Protein AF-A0A8R1E9J3-F1 (afdb_monomer_lite)

Structure (mmCIF, N/CA/C/O backbone):
data_AF-A0A8R1E9J3-F1
#
_entry.id   AF-A0A8R1E9J3-F1
#
loop_
_atom_site.group_PDB
_atom_site.id
_atom_site.type_symbol
_atom_site.label_atom_id
_atom_site.label_alt_id
_atom_site.label_comp_id
_atom_site.label_asym_id
_atom_site.label_entity_id
_atom_site.label_seq_id
_atom_site.pdbx_PDB_ins_code
_atom_site.Cartn_x
_atom_site.Cartn_y
_atom_site.Cartn_z
_atom_site.occupancy
_atom_site.B_iso_or_equiv
_atom_site.auth_seq_id
_atom_site.auth_comp_id
_atom_site.auth_asym_id
_atom_site.auth_atom_id
_atom_site.pdbx_PDB_model_num
ATOM 1 N N . MET A 1 1 ? -4.450 -13.703 15.716 1.00 37.41 1 MET A N 1
ATOM 2 C CA . MET A 1 1 ? -4.635 -13.698 14.243 1.00 37.41 1 MET A CA 1
ATOM 3 C C . MET A 1 1 ? -4.029 -12.483 13.518 1.00 37.41 1 MET A C 1
ATOM 5 O O . MET A 1 1 ? -3.853 -12.576 12.313 1.00 37.41 1 MET A O 1
ATOM 9 N N . HIS A 1 2 ? -3.595 -11.408 14.196 1.00 34.59 2 HIS A N 1
ATOM 10 C CA . HIS A 1 2 ? -3.032 -10.207 13.539 1.00 34.59 2 HIS A CA 1
ATOM 11 C C . HIS A 1 2 ? -1.564 -10.302 13.065 1.00 34.59 2 HIS A C 1
ATOM 13 O O . HIS A 1 2 ? -1.163 -9.579 12.157 1.00 34.59 2 HIS A O 1
ATOM 19 N N . ALA A 1 3 ? -0.760 -11.227 13.601 1.00 27.14 3 ALA A N 1
ATOM 20 C CA . ALA A 1 3 ? 0.671 -11.312 13.277 1.00 27.14 3 ALA A CA 1
ATOM 21 C C . ALA A 1 3 ? 0.988 -11.991 11.925 1.00 27.14 3 ALA A C 1
ATOM 23 O O . ALA A 1 3 ? 2.050 -11.764 11.356 1.00 27.14 3 ALA A O 1
ATOM 24 N N . LYS A 1 4 ? 0.077 -12.802 11.363 1.00 31.05 4 LYS A N 1
ATOM 25 C CA . LYS A 1 4 ? 0.343 -13.553 10.115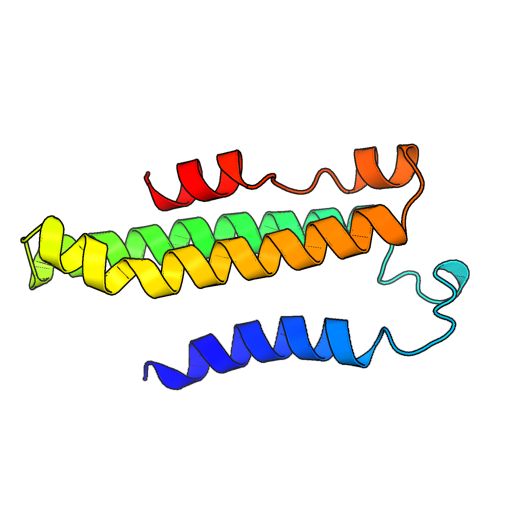 1.00 31.05 4 LYS A CA 1
ATOM 26 C C . LYS A 1 4 ? 0.303 -12.687 8.845 1.00 31.05 4 LYS A C 1
ATOM 28 O O . LYS A 1 4 ? 0.940 -13.049 7.860 1.00 31.05 4 LYS A O 1
ATOM 33 N N . PHE A 1 5 ? -0.399 -11.552 8.862 1.00 36.72 5 PHE A N 1
ATOM 34 C CA . PHE A 1 5 ? -0.559 -10.674 7.692 1.00 36.72 5 PHE A CA 1
ATOM 35 C C . PHE A 1 5 ? 0.635 -9.734 7.481 1.00 36.72 5 PHE A C 1
ATOM 37 O O . PHE A 1 5 ? 1.119 -9.590 6.359 1.00 36.72 5 PHE A O 1
ATOM 44 N N . ILE A 1 6 ? 1.177 -9.183 8.572 1.00 36.25 6 ILE A N 1
ATOM 45 C CA . ILE A 1 6 ? 2.419 -8.395 8.569 1.00 36.25 6 ILE A CA 1
ATOM 46 C C . ILE A 1 6 ? 3.588 -9.231 8.034 1.00 36.25 6 ILE A C 1
ATOM 48 O O . ILE A 1 6 ? 4.331 -8.762 7.176 1.00 36.25 6 ILE A O 1
ATOM 52 N N . VAL A 1 7 ? 3.667 -10.502 8.439 1.00 38.03 7 VAL A N 1
ATOM 53 C CA . VAL A 1 7 ? 4.700 -11.441 7.982 1.00 38.03 7 VAL A CA 1
ATOM 54 C C . VAL A 1 7 ? 4.568 -11.768 6.490 1.00 38.03 7 VAL A C 1
ATOM 56 O O . VAL A 1 7 ? 5.572 -12.051 5.851 1.00 38.03 7 VAL A O 1
ATOM 59 N N . ARG A 1 8 ? 3.369 -11.719 5.887 1.00 38.72 8 ARG A N 1
ATOM 60 C CA . ARG A 1 8 ? 3.180 -12.008 4.448 1.00 38.72 8 ARG A CA 1
ATOM 61 C C . ARG A 1 8 ? 3.659 -10.847 3.565 1.00 38.72 8 ARG A C 1
ATOM 63 O O . ARG A 1 8 ? 4.296 -11.096 2.548 1.00 38.72 8 ARG A O 1
ATOM 70 N N . LEU A 1 9 ? 3.415 -9.607 3.990 1.00 40.97 9 LEU A N 1
ATOM 71 C CA . LEU A 1 9 ? 3.900 -8.383 3.336 1.00 40.97 9 LEU A CA 1
ATOM 72 C C . LEU A 1 9 ? 5.401 -8.162 3.570 1.00 40.97 9 LEU A C 1
ATOM 74 O O . LEU A 1 9 ? 6.126 -7.843 2.633 1.00 40.97 9 LEU A O 1
ATOM 78 N N . GLU A 1 10 ? 5.895 -8.429 4.783 1.00 40.59 10 GLU A N 1
ATOM 79 C CA . GLU A 1 10 ? 7.337 -8.495 5.045 1.00 40.59 10 GLU A CA 1
ATOM 80 C C . GLU A 1 10 ? 8.014 -9.586 4.236 1.00 40.59 10 GLU A C 1
ATOM 82 O O . GLU A 1 10 ? 9.114 -9.355 3.768 1.00 40.59 10 GLU A O 1
ATOM 87 N N . ARG A 1 11 ? 7.382 -10.744 4.017 1.00 42.81 11 ARG A N 1
ATOM 88 C CA . ARG A 1 11 ? 7.970 -11.816 3.204 1.00 42.81 11 ARG A CA 1
ATO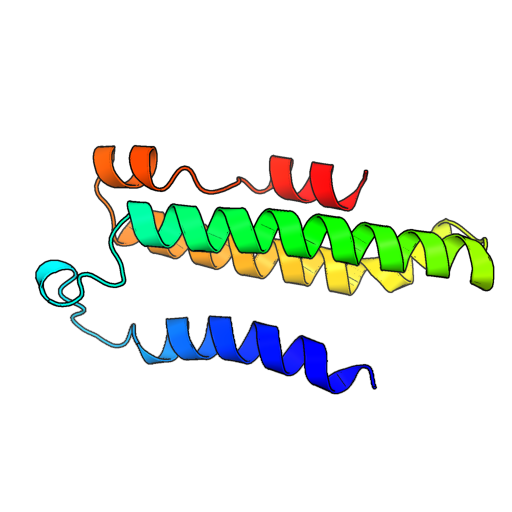M 89 C C . ARG A 1 11 ? 8.103 -11.401 1.740 1.00 42.81 11 ARG A C 1
ATOM 91 O O . ARG A 1 11 ? 9.168 -11.599 1.181 1.00 42.81 11 ARG A O 1
ATOM 98 N N . ILE A 1 12 ? 7.111 -10.718 1.164 1.00 49.66 12 ILE A N 1
ATOM 99 C CA . ILE A 1 12 ? 7.201 -10.175 -0.205 1.00 49.66 12 ILE A CA 1
ATOM 100 C C . ILE A 1 12 ? 8.276 -9.075 -0.297 1.00 49.66 12 ILE A C 1
ATOM 102 O O . ILE A 1 12 ? 9.101 -9.093 -1.208 1.00 49.66 12 ILE A O 1
ATOM 106 N N . CYS A 1 13 ? 8.337 -8.153 0.671 1.00 43.62 13 CYS A N 1
ATOM 107 C CA . CYS A 1 13 ? 9.368 -7.108 0.707 1.00 43.62 13 CYS A CA 1
ATOM 108 C C . CYS A 1 13 ? 10.773 -7.645 1.025 1.00 43.62 13 CYS A C 1
ATOM 110 O O . CYS A 1 13 ? 11.756 -7.118 0.513 1.00 43.62 13 CYS A O 1
ATOM 112 N N . SER A 1 14 ? 10.886 -8.678 1.859 1.00 47.12 14 SER A N 1
ATOM 113 C CA . SER A 1 14 ? 12.146 -9.306 2.266 1.00 47.12 14 SER A CA 1
ATOM 114 C C . SER A 1 14 ? 12.664 -10.260 1.187 1.00 47.12 14 SER A C 1
ATOM 116 O O . SER A 1 14 ? 13.869 -10.303 0.971 1.00 47.12 14 SER A O 1
ATOM 118 N N . ASP A 1 15 ? 11.789 -10.921 0.420 1.00 50.81 15 ASP A N 1
ATOM 119 C CA . ASP A 1 15 ? 12.162 -11.651 -0.801 1.00 50.81 15 ASP A CA 1
ATOM 120 C C . ASP A 1 15 ? 12.655 -10.696 -1.898 1.00 50.81 15 ASP A C 1
ATOM 122 O O . ASP A 1 15 ? 13.635 -10.999 -2.580 1.00 50.81 15 ASP A O 1
ATOM 126 N N . LEU A 1 16 ? 12.043 -9.512 -2.029 1.00 49.75 16 LEU A N 1
ATOM 127 C CA . LEU A 1 16 ? 12.506 -8.464 -2.943 1.00 49.75 16 LEU A CA 1
ATOM 128 C C . LEU A 1 16 ? 13.863 -7.889 -2.496 1.00 49.75 16 LEU A C 1
ATOM 130 O O . LEU A 1 16 ? 14.769 -7.737 -3.307 1.00 49.75 16 LEU A O 1
ATOM 134 N N . HIS A 1 17 ? 14.041 -7.641 -1.195 1.00 44.03 17 HIS A N 1
ATOM 135 C CA . HIS A 1 17 ? 15.281 -7.105 -0.623 1.00 44.03 17 HIS A CA 1
ATOM 136 C C . HIS A 1 17 ? 16.435 -8.126 -0.615 1.00 44.03 17 HIS A C 1
ATOM 138 O O . HIS A 1 17 ? 17.578 -7.769 -0.881 1.00 44.03 17 HIS A O 1
ATOM 144 N N . ARG A 1 18 ? 16.150 -9.414 -0.369 1.00 43.31 18 ARG A N 1
ATOM 145 C CA . ARG A 1 18 ? 17.133 -10.513 -0.396 1.00 43.31 18 ARG A CA 1
ATOM 146 C C . ARG A 1 18 ? 17.645 -10.798 -1.809 1.00 43.31 18 ARG A C 1
ATOM 148 O O . ARG A 1 18 ? 18.771 -11.261 -1.954 1.00 43.31 18 ARG A O 1
ATOM 155 N N . ARG A 1 19 ? 16.843 -10.523 -2.840 1.00 44.25 19 ARG A N 1
ATOM 156 C CA . ARG A 1 19 ? 17.229 -10.711 -4.245 1.00 44.25 19 ARG A CA 1
ATOM 157 C C . ARG A 1 19 ? 18.068 -9.569 -4.822 1.00 44.25 19 ARG A C 1
ATOM 159 O O . ARG A 1 19 ? 18.629 -9.755 -5.887 1.00 44.25 19 ARG A O 1
ATOM 166 N N . LEU A 1 20 ? 18.190 -8.434 -4.129 1.00 52.34 20 LEU A N 1
ATOM 167 C CA . LEU A 1 20 ? 18.814 -7.204 -4.639 1.00 52.34 20 LEU A CA 1
ATOM 168 C C . LEU A 1 20 ? 20.195 -6.886 -4.039 1.00 52.34 20 LEU A C 1
ATOM 170 O O . LEU A 1 20 ? 20.565 -5.717 -3.949 1.00 52.34 20 LEU A O 1
ATOM 174 N N . LYS A 1 21 ? 20.975 -7.893 -3.625 1.00 40.88 21 LYS A N 1
ATOM 175 C CA . LYS A 1 21 ? 22.371 -7.661 -3.217 1.00 40.88 21 LYS A CA 1
ATOM 176 C C . LYS A 1 21 ? 23.325 -7.701 -4.414 1.00 40.88 21 LYS A C 1
ATOM 178 O O . LYS A 1 21 ? 23.368 -8.705 -5.112 1.00 40.88 21 LYS A O 1
ATOM 183 N N . ASP A 1 22 ? 24.045 -6.587 -4.561 1.00 41.22 22 ASP A N 1
ATOM 184 C CA . ASP A 1 22 ? 25.280 -6.297 -5.302 1.00 41.22 22 ASP A CA 1
ATOM 185 C C . ASP A 1 22 ? 25.451 -6.965 -6.681 1.00 41.22 22 ASP A C 1
ATOM 187 O O . ASP A 1 22 ? 25.701 -8.160 -6.802 1.00 41.22 22 ASP A O 1
ATOM 191 N N . ASN A 1 23 ? 25.375 -6.132 -7.729 1.00 42.00 23 ASN A N 1
ATOM 192 C CA . ASN A 1 23 ? 25.499 -6.456 -9.162 1.00 42.00 23 ASN A CA 1
ATOM 193 C C . ASN A 1 23 ? 24.329 -7.258 -9.758 1.00 42.00 23 ASN A C 1
ATOM 195 O O . ASN A 1 23 ? 24.505 -8.311 -10.372 1.00 42.00 23 ASN A O 1
ATOM 199 N N . PHE A 1 24 ? 23.114 -6.723 -9.608 1.00 46.56 24 PHE A N 1
ATOM 200 C CA . PHE A 1 24 ? 21.898 -7.330 -10.145 1.00 46.56 24 PHE A CA 1
ATOM 201 C C . PHE A 1 24 ? 21.688 -6.986 -11.631 1.00 46.56 24 PHE A C 1
ATOM 203 O O . PHE A 1 24 ? 21.238 -5.896 -11.978 1.00 46.56 24 PHE A O 1
ATOM 210 N N . ASP A 1 25 ? 22.013 -7.933 -12.508 1.00 48.34 25 ASP A N 1
ATOM 211 C CA . ASP A 1 25 ? 21.824 -7.833 -13.958 1.00 48.34 25 ASP A CA 1
ATOM 212 C C . ASP A 1 25 ? 20.367 -8.183 -14.327 1.00 48.34 25 ASP A C 1
ATOM 214 O O . ASP A 1 25 ? 19.972 -9.355 -14.350 1.00 48.34 25 ASP A O 1
ATOM 218 N N . LEU A 1 26 ? 19.545 -7.156 -14.578 1.00 49.22 26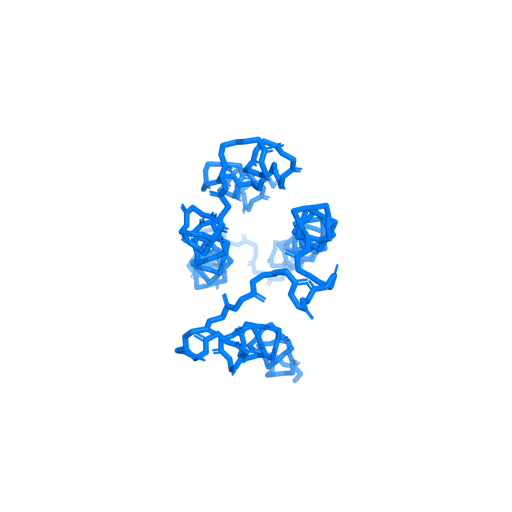 LEU A N 1
ATOM 219 C CA . LEU A 1 26 ? 18.119 -7.281 -14.933 1.00 49.22 26 LEU A CA 1
ATOM 220 C C . LEU A 1 26 ? 17.876 -8.206 -16.133 1.00 49.22 26 LEU A C 1
ATOM 222 O O . LEU A 1 26 ? 16.858 -8.900 -16.182 1.00 49.22 26 LEU A O 1
ATOM 226 N N . SER A 1 27 ? 18.842 -8.282 -17.049 1.00 53.69 27 SER A N 1
ATOM 227 C CA . SER A 1 27 ? 18.810 -9.114 -18.256 1.00 53.69 27 SER A CA 1
ATOM 228 C C . SER A 1 27 ? 18.690 -10.612 -17.949 1.00 53.69 27 SER A C 1
ATOM 230 O O . SER A 1 27 ? 18.189 -11.380 -18.767 1.00 53.69 27 SER A O 1
ATOM 232 N N . LYS A 1 28 ? 19.121 -11.050 -16.757 1.00 52.00 28 LYS A N 1
ATOM 233 C CA . LYS A 1 28 ? 19.135 -12.466 -16.343 1.00 52.00 28 LYS A CA 1
ATOM 234 C C . LYS A 1 28 ? 17.884 -12.895 -15.572 1.00 52.00 28 LYS A C 1
ATOM 236 O O . LYS A 1 28 ? 17.735 -14.073 -15.242 1.00 52.00 28 LYS A O 1
ATOM 241 N N . HIS A 1 29 ? 16.958 -11.973 -15.302 1.00 54.25 29 HIS A N 1
ATOM 242 C CA . HIS A 1 29 ? 15.752 -12.241 -14.523 1.00 54.25 29 HIS A CA 1
ATOM 243 C C . HIS A 1 29 ? 14.484 -11.755 -15.245 1.00 54.25 29 HIS A C 1
ATOM 245 O O . HIS A 1 29 ? 13.921 -10.727 -14.871 1.00 54.25 29 HIS A O 1
ATOM 251 N N . PRO A 1 30 ? 13.929 -12.543 -16.193 1.00 54.50 30 PRO A N 1
ATOM 252 C CA . PRO A 1 30 ? 12.675 -12.206 -16.888 1.00 54.50 30 PRO A CA 1
ATOM 253 C C . PRO A 1 30 ? 11.467 -12.040 -15.943 1.00 54.50 30 PRO A C 1
ATOM 255 O O . PRO A 1 30 ? 10.447 -11.472 -16.319 1.00 54.50 30 PRO A O 1
ATOM 258 N N . LYS A 1 31 ? 11.594 -12.488 -14.685 1.00 50.81 31 LYS A N 1
ATOM 259 C CA . LYS A 1 31 ? 10.617 -12.315 -13.596 1.00 50.81 31 LYS A CA 1
ATOM 260 C C . LYS A 1 31 ? 10.611 -10.908 -12.963 1.00 50.81 31 LYS A C 1
ATOM 262 O O . LYS A 1 31 ? 9.878 -10.702 -12.003 1.00 50.81 31 LYS A O 1
ATOM 267 N N . LEU A 1 32 ? 11.437 -9.975 -13.443 1.00 57.81 32 LEU A N 1
ATOM 268 C CA . LEU A 1 32 ? 11.531 -8.587 -12.961 1.00 57.81 32 LEU A CA 1
ATOM 269 C C . LEU A 1 32 ? 11.411 -7.564 -14.103 1.00 57.81 32 LEU A C 1
ATOM 271 O O . LEU A 1 32 ? 11.875 -6.430 -13.971 1.00 57.81 32 LEU A O 1
ATOM 275 N N . SER A 1 33 ? 10.784 -7.950 -15.220 1.00 70.81 33 SER A N 1
ATOM 276 C CA . SER A 1 33 ? 10.432 -6.992 -16.269 1.00 70.81 33 SER A CA 1
ATOM 277 C C . SER A 1 33 ? 9.477 -5.926 -15.722 1.00 70.81 33 SER A C 1
ATOM 279 O O . SER A 1 33 ? 8.699 -6.183 -14.797 1.00 70.81 33 SER A O 1
ATOM 281 N N . ALA A 1 34 ? 9.508 -4.731 -16.313 1.00 76.38 34 ALA A N 1
ATOM 282 C CA . ALA A 1 34 ? 8.611 -3.641 -15.936 1.00 76.38 34 ALA A CA 1
ATOM 283 C C . ALA A 1 34 ? 7.127 -4.055 -15.971 1.00 76.38 34 ALA A C 1
ATOM 285 O O . ALA A 1 34 ? 6.354 -3.658 -15.102 1.00 76.38 34 ALA A O 1
ATOM 286 N N . ALA A 1 35 ? 6.744 -4.915 -16.922 1.00 76.88 35 ALA A N 1
ATOM 287 C CA . ALA A 1 35 ? 5.394 -5.467 -17.025 1.00 76.88 35 ALA A CA 1
ATOM 288 C C . ALA A 1 35 ? 5.024 -6.349 -15.820 1.00 76.88 35 ALA A C 1
ATOM 290 O O . ALA A 1 35 ? 3.963 -6.177 -15.230 1.00 76.88 35 ALA A O 1
ATOM 291 N N . VAL A 1 36 ? 5.926 -7.234 -15.385 1.00 76.12 36 VAL A N 1
ATOM 292 C CA . VAL A 1 36 ? 5.686 -8.072 -14.199 1.00 76.12 36 VAL A CA 1
ATOM 293 C C . VAL A 1 36 ? 5.591 -7.212 -12.938 1.00 76.12 36 VAL A C 1
ATOM 295 O O . VAL A 1 36 ? 4.742 -7.463 -12.082 1.00 76.12 36 VAL A O 1
ATOM 298 N N . LEU A 1 37 ? 6.425 -6.171 -12.817 1.00 77.56 37 LEU A N 1
ATOM 299 C CA . LEU A 1 37 ? 6.346 -5.258 -11.678 1.00 77.56 37 LEU A CA 1
ATOM 300 C C . LEU A 1 37 ? 5.022 -4.482 -11.663 1.00 77.56 37 LEU A C 1
ATOM 302 O O . LEU A 1 37 ? 4.417 -4.352 -10.599 1.00 77.56 37 LEU A O 1
ATOM 306 N N . LYS A 1 38 ? 4.554 -4.016 -12.827 1.00 84.06 38 LYS A N 1
ATOM 307 C CA . LYS A 1 38 ? 3.239 -3.383 -12.987 1.00 84.06 38 LYS A CA 1
ATOM 308 C C . LYS A 1 38 ? 2.122 -4.298 -12.503 1.00 84.06 38 LYS A C 1
ATOM 310 O O . LYS A 1 38 ? 1.268 -3.848 -11.738 1.00 84.06 38 LYS A O 1
ATOM 315 N N . ASP A 1 39 ? 2.120 -5.553 -12.942 1.00 81.56 39 ASP A N 1
ATOM 316 C CA . ASP A 1 39 ? 1.062 -6.509 -12.613 1.00 81.56 39 ASP A CA 1
ATOM 317 C C . ASP A 1 39 ? 1.013 -6.768 -11.105 1.00 81.56 39 ASP A C 1
ATOM 319 O O . ASP A 1 39 ? -0.040 -6.612 -10.482 1.00 81.56 39 ASP A O 1
ATOM 323 N N . ILE A 1 40 ? 2.172 -7.035 -10.492 1.00 78.88 40 ILE A N 1
ATOM 324 C CA . ILE A 1 40 ? 2.292 -7.243 -9.042 1.00 78.88 40 ILE A CA 1
ATOM 325 C C . ILE A 1 40 ? 1.861 -5.991 -8.270 1.00 78.88 40 ILE A C 1
ATOM 327 O O . ILE A 1 40 ? 1.104 -6.089 -7.304 1.00 78.88 40 ILE A O 1
ATOM 331 N N . ALA A 1 41 ? 2.330 -4.805 -8.670 1.00 82.56 41 ALA A N 1
ATOM 332 C CA . ALA A 1 41 ? 1.995 -3.555 -7.993 1.00 82.56 41 ALA A CA 1
ATOM 333 C C . ALA A 1 41 ? 0.502 -3.220 -8.119 1.00 82.56 41 ALA A C 1
ATOM 335 O O . ALA A 1 41 ? -0.107 -2.768 -7.150 1.00 82.56 41 ALA A O 1
ATOM 336 N N . SER A 1 42 ? -0.096 -3.482 -9.282 1.00 84.88 42 SER A N 1
ATOM 337 C CA . SER A 1 42 ? -1.521 -3.267 -9.544 1.00 84.88 42 SER A CA 1
ATOM 338 C C . SER A 1 42 ? -2.396 -4.223 -8.740 1.00 84.88 42 SER A C 1
ATOM 340 O O . SER A 1 42 ? -3.393 -3.803 -8.149 1.00 84.88 42 SER A O 1
ATOM 342 N N . GLU A 1 43 ? -2.025 -5.502 -8.683 1.00 84.56 43 GLU A N 1
ATOM 343 C CA . GLU A 1 43 ? -2.712 -6.496 -7.861 1.00 84.56 43 GLU A CA 1
ATOM 344 C C . GLU A 1 43 ? -2.601 -6.144 -6.372 1.00 84.56 43 GLU A C 1
ATOM 346 O O . GLU A 1 43 ? -3.609 -6.102 -5.663 1.00 84.56 43 GLU A O 1
ATOM 351 N N . ALA A 1 44 ? -1.396 -5.811 -5.901 1.00 83.00 44 ALA A N 1
ATOM 352 C CA . ALA A 1 44 ? -1.168 -5.391 -4.524 1.00 83.00 44 ALA A CA 1
ATOM 353 C C . ALA A 1 44 ? -1.982 -4.139 -4.170 1.00 83.00 44 ALA A C 1
ATOM 355 O O . ALA A 1 44 ? -2.606 -4.101 -3.113 1.00 83.00 44 ALA A O 1
ATOM 356 N N . TYR A 1 45 ? -2.026 -3.140 -5.055 1.00 87.81 45 TYR A N 1
ATOM 357 C CA . TYR A 1 45 ? -2.799 -1.915 -4.854 1.00 87.81 45 TYR A CA 1
ATOM 358 C C . TYR A 1 45 ? -4.295 -2.206 -4.684 1.00 87.81 45 TYR A C 1
ATOM 360 O O . TYR A 1 45 ? -4.912 -1.722 -3.734 1.00 87.81 45 TYR A O 1
ATOM 368 N N . LYS A 1 46 ? -4.869 -3.050 -5.554 1.00 88.31 46 LYS A N 1
ATOM 369 C CA . LYS A 1 46 ? -6.277 -3.474 -5.460 1.00 88.31 46 LYS A CA 1
ATOM 370 C C . LYS A 1 46 ? -6.551 -4.242 -4.169 1.00 88.31 46 LYS A C 1
ATOM 372 O O . LYS A 1 46 ? -7.498 -3.929 -3.455 1.00 88.31 46 LYS A O 1
ATOM 377 N N . ASN A 1 47 ? -5.703 -5.217 -3.849 1.00 86.50 47 ASN A N 1
ATOM 378 C CA . ASN A 1 47 ? -5.871 -6.056 -2.666 1.00 86.50 47 ASN A CA 1
ATOM 379 C C . ASN A 1 47 ? -5.761 -5.247 -1.371 1.00 86.50 47 ASN A C 1
ATOM 381 O O . ASN A 1 47 ? -6.568 -5.438 -0.463 1.00 86.50 47 ASN A O 1
ATOM 385 N N . VAL A 1 48 ? -4.793 -4.329 -1.289 1.00 87.88 48 VAL A N 1
ATOM 386 C CA . VAL A 1 48 ? -4.653 -3.427 -0.141 1.00 87.88 48 VAL A CA 1
ATOM 387 C C . VAL A 1 48 ? -5.878 -2.531 -0.019 1.00 87.88 48 VAL A C 1
ATOM 389 O O . VAL A 1 48 ? -6.415 -2.444 1.077 1.00 87.88 48 VAL A O 1
ATOM 392 N N . GLY A 1 49 ? -6.356 -1.929 -1.112 1.00 89.25 49 GLY A N 1
ATOM 393 C CA . GLY A 1 49 ? -7.554 -1.087 -1.082 1.00 89.25 49 GLY A CA 1
ATOM 394 C C . GLY A 1 49 ? -8.788 -1.828 -0.576 1.00 89.25 49 GLY A C 1
ATOM 395 O O . GLY A 1 49 ? -9.426 -1.373 0.370 1.00 89.25 49 GLY A O 1
ATOM 396 N N . ASN A 1 50 ? -9.065 -3.013 -1.124 1.00 88.50 50 ASN A N 1
ATOM 397 C CA . ASN A 1 50 ? -10.207 -3.827 -0.702 1.00 88.50 50 ASN A CA 1
ATOM 398 C C . ASN A 1 50 ? -10.109 -4.218 0.781 1.00 88.50 50 ASN A C 1
ATOM 400 O O . ASN A 1 50 ? -11.061 -4.049 1.536 1.00 88.50 50 ASN A O 1
ATOM 404 N N . LYS A 1 51 ? -8.939 -4.691 1.230 1.00 88.38 51 LYS A N 1
ATOM 405 C CA . LYS A 1 51 ? -8.749 -5.095 2.631 1.00 88.38 51 LYS A CA 1
ATOM 406 C C . LYS A 1 51 ? -8.736 -3.925 3.600 1.00 88.38 51 LYS A C 1
ATOM 408 O O . LYS A 1 51 ? -9.189 -4.076 4.729 1.00 88.38 51 LYS A O 1
ATOM 413 N N . PHE A 1 52 ? -8.236 -2.771 3.180 1.00 90.50 52 PHE A N 1
ATOM 414 C CA . PHE A 1 52 ? -8.273 -1.570 3.999 1.00 90.50 52 PHE A CA 1
ATOM 415 C C . PHE A 1 52 ? -9.713 -1.081 4.193 1.00 90.50 52 PHE A C 1
ATOM 417 O O . PHE A 1 52 ? -1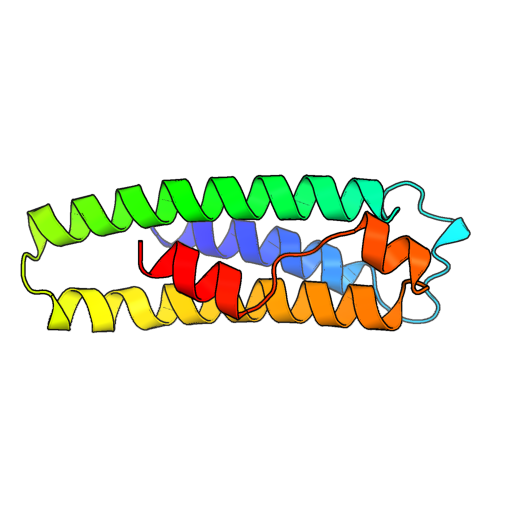0.079 -0.752 5.318 1.00 90.50 52 PHE A O 1
ATOM 424 N N . ALA A 1 53 ? -10.539 -1.121 3.141 1.00 91.56 53 ALA A N 1
ATOM 425 C CA . ALA A 1 53 ? -11.964 -0.807 3.229 1.00 91.56 53 ALA A CA 1
ATOM 426 C C . ALA A 1 53 ? -12.705 -1.760 4.184 1.00 91.56 53 ALA A C 1
ATOM 428 O O . ALA A 1 53 ? -13.359 -1.285 5.107 1.00 91.56 53 ALA A O 1
ATOM 429 N N . GLU A 1 54 ? -12.509 -3.080 4.049 1.00 91.25 54 GLU A N 1
ATOM 430 C CA . GLU A 1 54 ? -13.091 -4.082 4.965 1.00 91.25 54 GLU A CA 1
ATOM 431 C C . GLU A 1 54 ? -12.724 -3.803 6.438 1.00 91.25 54 GLU A C 1
ATOM 433 O O . GLU A 1 54 ? -13.567 -3.876 7.332 1.00 91.25 54 GLU A O 1
ATOM 438 N N . ILE A 1 55 ? -11.458 -3.458 6.712 1.00 90.00 55 ILE A N 1
ATOM 439 C CA . ILE A 1 55 ? -11.003 -3.125 8.072 1.00 90.00 55 ILE A CA 1
ATOM 440 C C . ILE A 1 55 ? -11.656 -1.832 8.560 1.00 90.00 55 ILE A C 1
ATOM 442 O O . ILE A 1 55 ? -12.067 -1.762 9.717 1.00 90.00 55 ILE A O 1
ATOM 446 N N . ARG A 1 56 ? -11.747 -0.810 7.704 1.00 91.75 56 ARG A N 1
ATOM 447 C CA . ARG A 1 56 ? -12.351 0.473 8.066 1.00 91.75 56 ARG A CA 1
ATOM 448 C C . ARG A 1 56 ? -13.833 0.319 8.391 1.00 91.75 56 ARG A C 1
ATOM 450 O O . ARG A 1 56 ? -14.283 0.890 9.375 1.00 91.75 56 ARG A O 1
ATOM 457 N N . GLU A 1 57 ? -14.566 -0.475 7.617 1.00 92.75 57 GLU A N 1
ATOM 458 C CA . GLU A 1 57 ? -15.967 -0.803 7.899 1.00 92.75 57 GLU A CA 1
ATOM 459 C C . GLU A 1 57 ? -16.116 -1.507 9.251 1.00 92.75 57 GLU A C 1
ATOM 461 O O . GLU A 1 57 ? -16.951 -1.113 10.063 1.00 92.75 57 GLU A O 1
ATOM 466 N N . ALA A 1 58 ? -15.257 -2.489 9.545 1.00 91.56 58 ALA A N 1
ATOM 467 C CA . ALA A 1 58 ? -15.259 -3.152 10.846 1.00 91.56 58 ALA A CA 1
ATOM 468 C C . ALA A 1 58 ? -14.942 -2.174 11.992 1.00 91.56 58 ALA A C 1
ATOM 470 O O . ALA A 1 58 ? -15.580 -2.213 13.040 1.00 91.56 58 ALA A O 1
ATOM 471 N N . TYR A 1 59 ? -13.974 -1.279 11.801 1.00 92.31 59 TYR A N 1
ATOM 472 C CA . TYR A 1 59 ? -13.620 -0.260 12.790 1.00 92.31 59 TYR A CA 1
ATOM 473 C C . TYR A 1 59 ? -14.783 0.704 13.024 1.00 92.31 59 TYR A C 1
ATOM 475 O O . TYR A 1 59 ? -15.143 0.933 14.173 1.00 92.31 59 TYR A O 1
ATOM 483 N N . SER A 1 60 ? -15.432 1.169 11.957 1.00 93.31 60 SER A N 1
ATOM 484 C CA . SER A 1 60 ? -16.614 2.026 12.044 1.00 93.31 60 SER A CA 1
ATOM 485 C C . SER A 1 60 ? -17.770 1.349 12.786 1.00 93.31 60 SER A C 1
ATOM 487 O O . SER A 1 60 ? -18.462 2.000 13.564 1.00 93.31 60 SER A O 1
ATOM 489 N N . LEU A 1 61 ? -17.946 0.035 12.605 1.00 94.81 61 LEU A N 1
ATOM 490 C CA . LEU A 1 61 ? -18.984 -0.740 13.283 1.00 94.81 61 LEU A CA 1
ATOM 491 C C . LEU A 1 61 ? -18.696 -0.967 14.777 1.00 94.81 61 LEU A C 1
ATOM 493 O O . LEU A 1 61 ? -19.616 -0.900 15.589 1.00 94.81 61 LEU A O 1
ATOM 497 N N . TYR A 1 62 ? -17.447 -1.283 15.141 1.00 94.19 62 TYR A N 1
ATOM 498 C CA . TYR A 1 62 ? -17.091 -1.704 16.506 1.00 94.19 62 TYR A CA 1
ATOM 499 C C . TYR A 1 62 ? -16.494 -0.598 17.384 1.00 94.19 62 TYR A C 1
ATOM 501 O O . TYR A 1 62 ? -16.557 -0.705 18.607 1.00 94.19 62 TYR A O 1
ATOM 509 N N . ILE A 1 63 ? -15.891 0.432 16.789 1.00 94.25 63 ILE A N 1
ATOM 510 C CA . ILE A 1 63 ? -15.285 1.571 17.494 1.00 94.25 63 ILE A CA 1
ATOM 511 C C . ILE A 1 63 ? -16.219 2.776 17.401 1.00 94.25 63 ILE A C 1
ATOM 513 O O . ILE A 1 63 ? -16.576 3.341 18.431 1.00 94.25 63 ILE A O 1
ATOM 517 N N . GLY A 1 64 ? -16.623 3.165 16.187 1.00 90.38 64 GLY A N 1
ATOM 518 C CA . GLY A 1 64 ? -17.587 4.246 15.952 1.00 90.38 64 GLY A CA 1
ATOM 519 C C . GLY A 1 64 ? -17.083 5.647 16.323 1.00 90.38 64 GLY A C 1
ATOM 520 O O . GLY A 1 64 ? -17.877 6.584 16.404 1.00 90.38 64 GLY A O 1
ATOM 521 N N . VAL A 1 65 ? -15.774 5.805 16.557 1.00 95.50 65 VAL A N 1
ATOM 522 C CA . VAL A 1 65 ? -15.126 7.074 16.923 1.00 95.50 65 VAL A CA 1
ATOM 523 C C . VAL A 1 65 ? -14.002 7.357 15.934 1.00 95.50 65 VAL A C 1
ATOM 525 O O . VAL A 1 65 ? -12.914 6.783 16.014 1.00 95.50 65 VAL A O 1
ATOM 528 N N . SER A 1 66 ? -14.257 8.290 15.017 1.00 91.06 66 SER A N 1
ATOM 529 C CA . SER A 1 66 ? -13.389 8.587 13.869 1.00 91.06 66 SER A CA 1
ATOM 530 C C . SER A 1 66 ? -11.948 8.949 14.249 1.00 91.06 66 SER A C 1
ATOM 532 O O . SER A 1 66 ? -11.003 8.529 13.578 1.00 91.06 66 SER A O 1
ATOM 534 N N . GLU A 1 67 ? -11.749 9.696 15.336 1.00 94.75 67 GLU A N 1
ATOM 535 C CA . GLU A 1 67 ? -10.414 10.065 15.818 1.00 94.75 67 GLU A CA 1
ATOM 536 C C . GLU A 1 67 ? -9.626 8.833 16.282 1.00 94.75 67 GLU A C 1
ATOM 538 O O . GLU A 1 67 ? -8.487 8.616 15.858 1.00 94.75 67 GLU A O 1
ATOM 543 N N . THR A 1 68 ? -10.255 7.973 17.087 1.00 93.81 68 THR A N 1
ATOM 544 C CA . THR A 1 68 ? -9.656 6.725 17.571 1.00 93.81 68 THR A CA 1
ATOM 545 C C . THR A 1 68 ? -9.338 5.780 16.416 1.00 93.81 68 THR A C 1
ATOM 547 O O . THR A 1 68 ? -8.230 5.249 16.338 1.00 93.81 68 THR A O 1
ATOM 550 N N . GLU A 1 69 ? -10.264 5.615 15.473 1.00 92.56 69 GLU A N 1
ATOM 551 C CA . GLU A 1 69 ? -10.049 4.813 14.266 1.00 92.56 69 GLU A CA 1
ATOM 552 C C . GLU A 1 69 ? -8.865 5.339 13.451 1.00 92.56 69 GLU A C 1
ATOM 554 O O . GLU A 1 69 ? -8.007 4.568 13.016 1.00 92.56 69 GLU A O 1
ATOM 559 N N . SER A 1 70 ? -8.766 6.662 13.293 1.00 91.44 70 SER A N 1
ATOM 560 C CA . SER A 1 70 ? -7.681 7.297 12.552 1.00 91.44 70 SER A CA 1
ATOM 561 C C . SER A 1 70 ? -6.313 7.048 13.195 1.00 91.44 70 SER A C 1
ATOM 563 O O . SER A 1 70 ? -5.351 6.715 12.488 1.00 91.44 70 SER A O 1
ATOM 565 N N . ILE A 1 71 ? -6.232 7.146 14.526 1.00 94.00 71 ILE A N 1
ATOM 566 C CA . ILE A 1 71 ? -5.025 6.841 15.306 1.00 94.00 71 ILE A CA 1
ATOM 567 C C . ILE A 1 71 ? -4.638 5.370 15.128 1.00 94.00 71 ILE A C 1
ATOM 569 O O . ILE A 1 71 ? -3.485 5.069 14.817 1.00 94.00 71 ILE A O 1
ATOM 573 N N . LEU A 1 72 ? -5.597 4.451 15.256 1.00 91.00 72 LEU A N 1
ATOM 574 C CA . LEU A 1 72 ? -5.346 3.013 15.148 1.00 91.00 72 LEU A CA 1
ATOM 575 C C . LEU A 1 72 ? -4.960 2.577 13.725 1.00 91.00 72 LEU A C 1
ATOM 577 O O . LEU A 1 72 ? -4.161 1.654 13.560 1.00 91.00 72 LEU A O 1
ATOM 581 N N . LEU A 1 73 ? -5.487 3.241 12.692 1.00 91.19 73 LEU A N 1
ATOM 582 C CA . LEU A 1 73 ? -5.171 2.961 11.286 1.00 91.19 73 LEU A CA 1
ATOM 583 C C . LEU A 1 73 ? -3.915 3.689 10.787 1.00 91.19 73 LEU A C 1
ATOM 585 O O . LEU A 1 73 ? -3.370 3.326 9.741 1.00 91.19 73 LEU A O 1
ATOM 589 N N . SER A 1 74 ? -3.417 4.697 11.510 1.00 92.50 74 SER A N 1
ATOM 590 C CA . SER A 1 74 ? -2.219 5.466 11.134 1.00 92.50 74 SER A CA 1
ATOM 591 C C . SER A 1 74 ? -0.982 4.586 10.859 1.00 92.50 74 SER A C 1
ATOM 593 O O . SER A 1 74 ? -0.390 4.723 9.780 1.00 92.50 74 SER A O 1
ATOM 595 N N . PRO A 1 75 ? -0.621 3.604 11.715 1.00 89.19 75 PRO A N 1
ATOM 596 C CA . PRO A 1 75 ? 0.517 2.721 11.454 1.00 89.19 75 PRO A CA 1
ATOM 597 C C . PRO A 1 75 ? 0.351 1.879 10.184 1.00 89.19 75 PRO A C 1
ATOM 599 O O . PRO A 1 75 ? 1.323 1.634 9.467 1.00 89.19 75 PRO A O 1
ATOM 602 N N . VAL A 1 76 ? -0.879 1.449 9.884 1.00 88.94 76 VAL A N 1
ATOM 603 C CA . VAL A 1 76 ? -1.190 0.665 8.681 1.00 88.94 76 VAL A CA 1
ATOM 604 C C . VAL A 1 76 ? -1.015 1.529 7.435 1.00 88.94 76 VAL A C 1
ATOM 606 O O . VAL A 1 76 ? -0.324 1.115 6.504 1.00 88.94 76 VAL A O 1
ATOM 609 N N . ARG A 1 77 ? -1.556 2.756 7.446 1.00 91.50 77 ARG A N 1
ATOM 610 C CA . ARG A 1 77 ? -1.406 3.720 6.344 1.00 91.50 77 ARG A CA 1
ATOM 611 C C . ARG A 1 77 ? 0.059 4.023 6.058 1.00 91.50 77 ARG A C 1
ATOM 613 O O . ARG A 1 77 ? 0.499 3.896 4.916 1.00 91.50 77 ARG A O 1
ATOM 620 N N . LYS A 1 78 ? 0.833 4.331 7.105 1.00 89.75 78 LYS A N 1
ATOM 621 C CA . LYS A 1 78 ? 2.276 4.575 6.991 1.00 89.75 78 LYS A CA 1
ATOM 622 C C . LYS A 1 78 ? 2.997 3.381 6.365 1.00 89.75 78 LYS A C 1
ATOM 624 O O . LYS A 1 78 ? 3.764 3.551 5.425 1.00 89.75 78 LYS A O 1
ATOM 629 N N . ARG A 1 79 ? 2.702 2.163 6.827 1.00 87.25 79 ARG A N 1
ATOM 630 C CA . ARG A 1 79 ? 3.353 0.950 6.322 1.00 87.25 79 ARG A CA 1
ATOM 631 C C . ARG A 1 79 ? 3.075 0.696 4.841 1.00 87.25 79 ARG A C 1
ATOM 633 O O . ARG A 1 79 ? 3.991 0.314 4.119 1.00 87.25 79 ARG A O 1
ATOM 640 N N . VAL A 1 80 ? 1.838 0.903 4.389 1.00 86.69 80 VAL A N 1
ATOM 641 C CA . VAL A 1 80 ? 1.483 0.776 2.966 1.00 86.69 80 VAL A CA 1
ATOM 642 C C . VAL A 1 80 ? 2.279 1.782 2.134 1.00 86.69 80 VAL A C 1
ATOM 644 O O . VAL A 1 80 ? 2.942 1.388 1.175 1.00 86.69 80 VAL A O 1
ATOM 647 N N . ILE A 1 81 ? 2.277 3.057 2.532 1.00 89.50 81 ILE A N 1
ATOM 648 C CA . ILE A 1 81 ? 3.003 4.123 1.826 1.00 89.50 81 ILE A CA 1
ATOM 649 C C . ILE A 1 81 ? 4.504 3.814 1.759 1.00 89.50 81 ILE A C 1
ATOM 651 O O . ILE A 1 81 ? 5.101 3.898 0.683 1.00 89.50 81 ILE A O 1
ATOM 655 N N . ASP A 1 82 ? 5.107 3.389 2.870 1.00 86.06 82 ASP A N 1
ATOM 656 C CA . ASP A 1 82 ? 6.535 3.072 2.939 1.00 86.06 82 ASP A CA 1
ATOM 657 C C . ASP A 1 82 ? 6.918 1.925 1.992 1.00 86.06 82 ASP A C 1
ATOM 659 O O . ASP A 1 82 ? 7.971 1.978 1.352 1.00 86.06 82 ASP A O 1
ATOM 663 N N . VAL A 1 83 ? 6.081 0.887 1.870 1.00 83.00 83 VAL A N 1
ATOM 664 C CA . VAL A 1 83 ? 6.347 -0.244 0.966 1.00 83.00 83 VAL A CA 1
ATOM 665 C C . VAL A 1 83 ? 6.344 0.209 -0.491 1.00 83.00 83 VAL A C 1
ATOM 667 O O . VAL A 1 83 ? 7.323 -0.019 -1.202 1.00 83.00 83 VAL A O 1
ATOM 670 N N . PHE A 1 84 ? 5.288 0.887 -0.940 1.00 84.56 84 PHE A N 1
ATOM 671 C CA . PHE A 1 84 ? 5.211 1.352 -2.327 1.00 84.56 84 PHE A CA 1
ATOM 672 C C . PHE A 1 84 ? 6.258 2.425 -2.645 1.00 84.56 84 PHE A C 1
ATOM 674 O O . PHE A 1 84 ? 6.754 2.477 -3.768 1.00 84.56 84 PHE A O 1
ATOM 681 N N . THR A 1 85 ? 6.661 3.241 -1.669 1.00 86.75 85 THR A N 1
ATOM 682 C CA . THR A 1 85 ? 7.771 4.193 -1.839 1.00 86.75 85 THR A CA 1
ATOM 683 C C . THR A 1 85 ? 9.085 3.465 -2.121 1.00 86.75 85 THR A C 1
ATOM 685 O O . THR A 1 85 ? 9.824 3.856 -3.021 1.00 86.75 85 THR A O 1
ATOM 688 N N . ARG A 1 86 ? 9.364 2.354 -1.423 1.00 80.56 86 ARG A N 1
ATOM 689 C CA . ARG A 1 86 ? 10.557 1.530 -1.696 1.00 80.56 86 ARG A CA 1
ATOM 690 C C . ARG A 1 86 ? 10.502 0.872 -3.072 1.00 80.56 86 ARG A C 1
ATOM 692 O O . ARG A 1 86 ? 11.529 0.812 -3.740 1.00 80.56 86 ARG A O 1
ATOM 699 N N . VAL A 1 87 ? 9.327 0.411 -3.504 1.00 79.38 87 VAL A N 1
ATOM 700 C CA . VAL A 1 87 ? 9.138 -0.162 -4.850 1.00 79.38 87 VAL A CA 1
ATOM 701 C C . VAL A 1 87 ? 9.370 0.897 -5.931 1.00 79.38 87 VAL A C 1
ATOM 703 O O . VAL A 1 87 ? 10.094 0.639 -6.888 1.00 79.38 87 VAL A O 1
ATOM 706 N N . ASN A 1 88 ? 8.841 2.110 -5.748 1.00 83.19 88 ASN A N 1
ATOM 707 C CA . ASN A 1 88 ? 9.102 3.238 -6.646 1.00 83.19 88 ASN A CA 1
ATOM 708 C C . ASN A 1 88 ? 10.593 3.608 -6.685 1.00 83.19 88 ASN A C 1
ATOM 710 O O . ASN A 1 88 ? 11.154 3.788 -7.762 1.00 83.19 88 ASN A O 1
ATOM 714 N N . ALA A 1 89 ? 11.262 3.667 -5.530 1.00 82.56 89 ALA A N 1
ATOM 715 C CA . ALA A 1 89 ? 12.694 3.954 -5.460 1.00 82.56 89 ALA A CA 1
ATOM 716 C C . ALA A 1 89 ? 13.550 2.867 -6.132 1.00 82.56 89 ALA A C 1
ATOM 718 O O . ALA A 1 89 ? 14.595 3.172 -6.703 1.00 82.56 89 ALA A O 1
ATOM 719 N N . PHE A 1 90 ? 13.115 1.606 -6.071 1.00 79.81 90 PHE A N 1
ATOM 720 C CA . PHE A 1 90 ? 13.736 0.507 -6.801 1.00 79.81 90 PHE A CA 1
ATOM 721 C C . PHE A 1 90 ? 13.577 0.689 -8.316 1.00 79.81 90 PHE A C 1
ATOM 723 O O . PHE A 1 90 ? 14.576 0.744 -9.026 1.00 79.81 90 PHE A O 1
ATOM 730 N N . ALA A 1 91 ? 12.346 0.878 -8.800 1.00 79.81 91 ALA A N 1
ATOM 731 C CA . ALA A 1 91 ? 12.077 1.090 -10.222 1.00 79.81 91 ALA A CA 1
ATOM 732 C C . ALA A 1 91 ? 12.833 2.308 -10.779 1.00 79.81 91 ALA A C 1
ATOM 734 O O . ALA A 1 91 ? 13.413 2.232 -11.856 1.00 79.81 91 ALA A O 1
ATOM 735 N N . ALA A 1 92 ? 12.915 3.401 -10.015 1.00 82.44 92 ALA A N 1
ATOM 736 C CA . ALA A 1 92 ? 13.651 4.599 -10.412 1.00 82.44 92 ALA A CA 1
ATOM 737 C C . ALA A 1 92 ? 15.157 4.356 -10.625 1.00 82.44 92 ALA A C 1
ATOM 739 O O . ALA A 1 92 ? 15.764 5.040 -11.445 1.00 82.44 92 ALA A O 1
ATOM 740 N N . LYS A 1 93 ? 15.753 3.405 -9.893 1.00 80.44 93 LYS A N 1
ATOM 741 C CA . LYS A 1 93 ? 17.176 3.041 -10.002 1.00 80.44 93 LYS A CA 1
ATOM 742 C C . LYS A 1 93 ? 17.446 1.969 -11.054 1.00 80.44 93 LYS A C 1
ATOM 744 O O . LYS A 1 93 ? 18.555 1.901 -11.568 1.00 80.44 93 LYS A O 1
ATOM 749 N N . SER A 1 94 ? 16.473 1.098 -11.299 1.00 75.50 94 SER A N 1
ATOM 750 C CA . SER A 1 94 ? 16.663 -0.130 -12.076 1.00 75.50 94 SER A CA 1
ATOM 751 C C . SER A 1 94 ? 16.119 -0.061 -13.498 1.00 75.50 94 SER A C 1
ATOM 753 O O . SER A 1 94 ? 16.510 -0.883 -14.317 1.00 75.50 94 SER A O 1
ATOM 755 N N . TYR A 1 95 ? 15.229 0.881 -13.797 1.00 77.94 95 TYR A N 1
ATOM 756 C CA . TYR A 1 95 ? 14.574 0.990 -15.097 1.00 77.94 95 TYR A CA 1
ATOM 757 C C . TYR A 1 95 ? 14.970 2.279 -15.820 1.00 77.94 95 TYR A C 1
ATOM 759 O O . TYR A 1 95 ? 15.148 3.323 -15.190 1.00 77.94 95 TYR A O 1
ATOM 767 N N . ASP A 1 96 ? 15.083 2.200 -17.146 1.00 82.75 96 ASP A N 1
ATOM 768 C CA . ASP A 1 96 ? 15.071 3.365 -18.035 1.00 82.75 96 ASP A CA 1
ATOM 769 C C . ASP A 1 96 ? 13.678 4.023 -18.067 1.00 82.75 96 ASP A C 1
ATOM 771 O O . ASP A 1 96 ? 12.722 3.541 -17.451 1.00 82.75 96 ASP A O 1
ATOM 775 N N . ASP A 1 97 ? 13.559 5.164 -18.742 1.00 84.38 97 ASP A N 1
ATOM 776 C CA . ASP A 1 97 ? 12.323 5.948 -18.731 1.00 84.38 97 ASP A CA 1
ATOM 777 C C . ASP A 1 97 ? 11.153 5.240 -19.442 1.00 84.38 97 ASP A C 1
ATOM 779 O O . ASP A 1 97 ? 10.016 5.331 -18.968 1.00 84.38 97 ASP A O 1
ATOM 783 N N . ASP A 1 98 ? 11.423 4.436 -20.475 1.00 83.31 98 ASP A N 1
ATOM 784 C CA . ASP A 1 98 ? 10.411 3.618 -21.158 1.00 83.31 98 ASP A CA 1
ATOM 785 C C . ASP A 1 98 ? 9.888 2.509 -20.235 1.00 83.31 98 ASP A C 1
ATOM 787 O O . ASP A 1 98 ? 8.684 2.297 -20.075 1.00 83.31 98 ASP A O 1
ATOM 791 N N . SER A 1 99 ? 10.796 1.836 -19.536 1.00 79.44 99 SER A N 1
ATOM 792 C CA . SER A 1 99 ? 10.493 0.788 -18.568 1.00 79.44 99 SER A CA 1
ATOM 793 C C . SER A 1 99 ? 9.765 1.341 -17.337 1.00 79.44 99 SER A C 1
ATOM 795 O O . SER A 1 99 ? 8.874 0.680 -16.800 1.00 79.44 99 SER A O 1
ATOM 797 N N . LYS A 1 100 ? 10.055 2.575 -16.901 1.00 80.94 100 LYS A N 1
ATOM 798 C CA . LYS A 1 100 ? 9.265 3.261 -15.860 1.00 80.94 100 LYS A CA 1
ATOM 799 C C . LYS A 1 100 ? 7.840 3.540 -16.334 1.00 80.94 100 LYS A C 1
ATOM 801 O O . LYS A 1 100 ? 6.898 3.305 -15.571 1.00 80.94 100 LYS A O 1
ATOM 806 N N . ALA A 1 101 ? 7.675 3.997 -17.576 1.00 81.19 101 ALA A N 1
ATOM 807 C CA . ALA A 1 101 ? 6.360 4.229 -18.168 1.00 81.19 101 ALA A CA 1
ATOM 808 C C . ALA A 1 101 ? 5.549 2.927 -18.268 1.00 81.19 101 ALA A C 1
ATOM 810 O O . ALA A 1 101 ? 4.359 2.916 -17.950 1.00 81.19 101 ALA A O 1
ATOM 811 N N . VAL A 1 102 ? 6.199 1.808 -18.612 1.00 81.38 102 VAL A N 1
ATOM 812 C CA . VAL A 1 102 ? 5.574 0.477 -18.598 1.00 81.38 102 VAL A CA 1
ATOM 813 C C . VAL A 1 102 ? 5.200 0.048 -17.179 1.00 81.38 102 VAL A C 1
ATOM 815 O O . VAL A 1 102 ? 4.092 -0.445 -16.981 1.00 81.38 102 VAL A O 1
ATOM 818 N N . ALA A 1 103 ? 6.079 0.239 -16.190 1.00 77.69 103 ALA A N 1
ATOM 819 C CA . ALA A 1 103 ? 5.826 -0.170 -14.808 1.00 77.69 103 ALA A CA 1
ATOM 820 C C . ALA A 1 103 ? 4.630 0.567 -14.174 1.00 77.69 103 ALA A C 1
ATOM 822 O O . ALA A 1 103 ? 3.923 -0.024 -13.358 1.00 77.69 103 ALA A O 1
ATOM 823 N N . ALA A 1 104 ? 4.399 1.832 -14.557 1.00 83.81 104 ALA A N 1
ATOM 824 C CA . ALA A 1 104 ? 3.225 2.639 -14.197 1.00 83.81 104 ALA A CA 1
ATOM 825 C C . ALA A 1 104 ? 2.828 2.537 -12.708 1.00 83.81 104 ALA A C 1
ATOM 827 O O . ALA A 1 104 ? 1.658 2.356 -12.360 1.00 83.81 104 ALA A O 1
ATOM 828 N N . LEU A 1 105 ? 3.825 2.598 -11.822 1.00 86.44 105 LEU A N 1
ATOM 829 C CA . LEU A 1 105 ? 3.636 2.374 -10.393 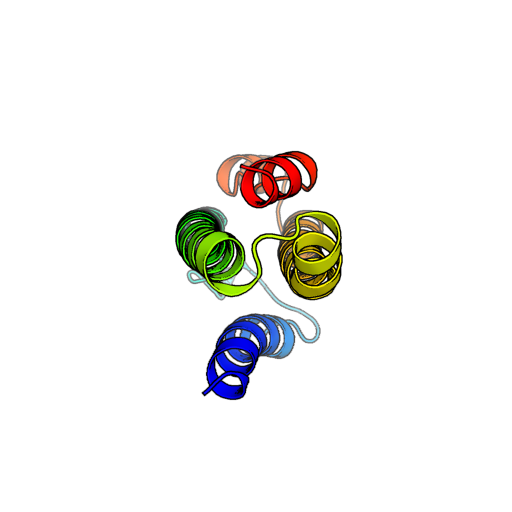1.00 86.44 105 LEU A CA 1
ATOM 830 C C . LEU A 1 105 ? 2.790 3.483 -9.753 1.00 86.44 105 LEU A C 1
ATOM 832 O O . LEU A 1 105 ? 2.947 4.656 -10.102 1.00 86.44 105 LEU A O 1
ATOM 836 N N . PRO A 1 106 ? 1.930 3.145 -8.775 1.00 86.62 106 PRO A N 1
ATOM 837 C CA . PRO A 1 106 ? 1.146 4.147 -8.081 1.00 86.62 106 PRO A CA 1
ATOM 838 C C . PRO A 1 106 ? 2.050 5.066 -7.255 1.00 86.62 106 PRO A C 1
ATOM 840 O O . PRO A 1 106 ? 2.940 4.615 -6.524 1.00 86.62 106 PRO A O 1
ATOM 843 N N . ASN A 1 107 ? 1.796 6.367 -7.357 1.00 88.44 107 ASN A N 1
ATOM 844 C CA . ASN A 1 107 ? 2.501 7.380 -6.584 1.00 88.44 107 ASN A CA 1
ATOM 845 C C . ASN A 1 107 ? 1.918 7.517 -5.164 1.00 88.44 107 ASN A C 1
ATOM 847 O O . ASN A 1 107 ? 0.845 7.002 -4.842 1.00 88.44 107 ASN A O 1
ATOM 851 N N . VAL A 1 108 ? 2.625 8.252 -4.300 1.00 89.44 108 VAL A N 1
ATOM 852 C CA . VAL A 1 108 ? 2.225 8.446 -2.895 1.00 89.44 108 VAL A CA 1
ATOM 853 C C . VAL A 1 108 ? 0.835 9.075 -2.767 1.00 89.44 108 VAL A C 1
ATOM 855 O O . VAL A 1 108 ? 0.058 8.650 -1.917 1.00 89.44 108 VAL A O 1
ATOM 858 N N . GLN A 1 109 ? 0.477 10.035 -3.621 1.00 91.06 109 GLN A N 1
ATOM 859 C CA . GLN A 1 109 ? -0.838 10.680 -3.559 1.00 91.06 109 GLN A CA 1
ATOM 860 C C . GLN A 1 109 ? -1.974 9.714 -3.911 1.00 91.06 109 GLN A C 1
ATOM 862 O O . GLN A 1 109 ? -3.004 9.715 -3.242 1.00 91.06 109 GLN A O 1
ATOM 867 N N . GLN A 1 110 ? -1.777 8.846 -4.907 1.00 91.62 110 GLN A N 1
ATOM 868 C CA . GLN A 1 110 ? -2.746 7.807 -5.266 1.00 91.62 110 GLN A CA 1
ATOM 869 C C . GLN A 1 110 ? -2.963 6.822 -4.111 1.00 91.62 110 GLN A C 1
ATOM 871 O O . GLN A 1 110 ? -4.099 6.444 -3.832 1.00 91.62 110 GLN A O 1
ATOM 876 N N . LEU A 1 111 ? -1.896 6.457 -3.393 1.00 91.62 111 LEU A N 1
ATOM 877 C CA . LEU A 1 111 ? -1.989 5.600 -2.208 1.00 91.62 111 LEU A CA 1
ATOM 878 C C . LEU A 1 111 ? -2.733 6.285 -1.066 1.00 91.62 111 LEU A C 1
ATOM 880 O O . LEU A 1 111 ? -3.618 5.679 -0.474 1.00 91.62 111 LEU A O 1
ATOM 884 N N . VAL A 1 112 ? -2.406 7.546 -0.772 1.00 91.69 112 VAL A N 1
ATOM 885 C CA . VAL A 1 112 ? -3.095 8.326 0.266 1.00 91.69 112 VAL A CA 1
ATOM 886 C C . VAL A 1 112 ? -4.582 8.448 -0.057 1.00 91.69 112 VAL A C 1
ATOM 888 O O . VAL A 1 112 ? -5.412 8.245 0.822 1.00 91.69 112 VAL A O 1
ATOM 891 N N . LEU A 1 113 ? -4.929 8.710 -1.319 1.00 91.88 113 LEU A N 1
ATOM 892 C CA . LEU A 1 113 ? -6.320 8.764 -1.753 1.00 91.88 113 LEU A CA 1
ATOM 893 C C . LEU A 1 113 ? -7.017 7.412 -1.566 1.00 91.88 113 LEU A C 1
ATOM 895 O O . LEU A 1 113 ? -8.119 7.372 -1.034 1.00 91.88 113 LEU A O 1
ATOM 899 N N . MET A 1 114 ? -6.384 6.307 -1.965 1.00 93.19 114 MET A N 1
ATOM 900 C CA . MET A 1 114 ? -6.930 4.958 -1.777 1.00 93.19 114 MET A CA 1
ATOM 901 C C . MET A 1 114 ? -7.153 4.614 -0.301 1.00 93.19 114 MET A C 1
ATOM 903 O O . MET A 1 114 ? -8.173 4.023 0.026 1.00 93.19 114 MET A O 1
ATOM 907 N N . LEU A 1 115 ? -6.248 5.033 0.584 1.00 90.12 115 LEU A N 1
ATOM 908 C CA . LEU A 1 115 ? -6.319 4.784 2.027 1.00 90.12 115 LEU A CA 1
ATOM 909 C C . LEU A 1 115 ? -7.270 5.728 2.778 1.00 90.12 115 LEU A C 1
ATOM 911 O O . LEU A 1 115 ? -7.510 5.536 3.969 1.00 90.12 115 LEU A O 1
ATOM 915 N N . ASN A 1 116 ? -7.766 6.772 2.117 1.00 85.00 116 ASN A N 1
ATOM 916 C CA . ASN A 1 116 ? -8.715 7.723 2.693 1.00 85.00 116 ASN A CA 1
ATOM 917 C C . ASN A 1 116 ? -10.127 7.584 2.103 1.00 85.00 116 ASN A C 1
ATOM 919 O O . ASN A 1 116 ? -11.055 8.194 2.634 1.00 85.00 116 ASN A O 1
ATOM 923 N N . LYS A 1 117 ? -10.296 6.791 1.036 1.00 69.94 117 LYS A N 1
ATOM 924 C CA . LYS A 1 117 ? -11.611 6.362 0.537 1.00 69.94 117 LYS A CA 1
ATOM 925 C C . LYS A 1 117 ? -12.318 5.508 1.575 1.00 69.94 117 LYS A C 1
ATOM 927 O O . LYS A 1 117 ? -13.524 5.766 1.782 1.00 69.94 117 LYS A O 1
#

Foldseek 3Di:
DPPVVVVVLCVVLVVVVVQDPDDDDVVVCPCPQLQNLLVVLVVVLVVLLVVLVVVLVVCCVPVVDPVVSCVVCVVVLVVVLVSLVVSLVVCVVPDDPVSCVSNVHDHSVNSVVSNVD

InterPro domains:
  IPR007265 Conserved oligomeric Golgi complex, subunit 3 [PTHR13302] (22-116)

pLDDT: mean 74.94, std 19.75, r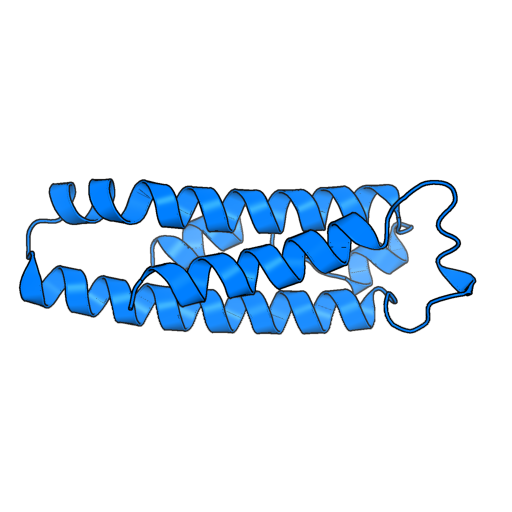ange [27.14, 95.5]

Organism: Caenorhabditis japonica (NCBI:txid281687)

Secondary structure (DSSP, 8-state):
--HHHHHHHHHHHHHHHHT-SS---GGG-GGG-HHHHHHHHHHHHHHHHHHHHHHHHHHHHHT--HHHHHHHHHHHHHHHHHHHHHHHHHHHHH--HHHHHHH-PPPHHHHHHHHH-

Sequence (117 aa):
MHAKFIVRLERICSDLHRRLKDNFDLSKHPKLSAAVLKDIASEAYKNVGNKFAEIREAYSLYIGVSETESILLSPVRKRVIDVFTRVNAFAAKSYDDDSKAVAALPNVQQLVLMLNK

Radius of gyration: 16.19 Å; chains: 1; bounding box: 44×24×39 Å